Protein AF-A0A1F6SP04-F1 (afdb_monomer_lite)

pLDDT: mean 71.38, std 22.07, range [29.84, 93.44]

Secondary structure (DSSP, 8-state):
----------------------------------------S------HHHHHHHHHHHHHHHHHHHHS-GGGSS-HHHHHHHHHHHHHHHT-HHHHHHHHHTTSSTTHHHHHHHHHHHHHHHHHHHT-

Sequence (128 aa):
MVKKIIFSAAILVLGASGGYYAGSILNDSGASRCFTFDRAGEETGSTEKEKARLKLDLLKDYTNLVYLPAEKIGDANAYVGAMDQKVKAIANDKISEKYYATGTEEGREAKILDFFNFLIEEAKNDLK

Structure (mmCIF, N/CA/C/O backbone):
data_AF-A0A1F6SP04-F1
#
_entry.id   AF-A0A1F6SP04-F1
#
loop_
_atom_site.group_PDB
_atom_site.id
_atom_site.type_symbol
_atom_site.label_atom_id
_atom_site.label_alt_id
_atom_site.label_comp_id
_atom_site.label_asym_id
_atom_site.label_entity_id
_atom_site.label_seq_id
_atom_site.pdbx_PDB_ins_code
_atom_site.Cartn_x
_atom_site.Cartn_y
_atom_site.Cartn_z
_atom_site.occupancy
_atom_site.B_iso_or_equiv
_atom_site.auth_seq_id
_atom_site.auth_comp_id
_atom_site.auth_asym_id
_atom_site.auth_atom_id
_atom_site.pdbx_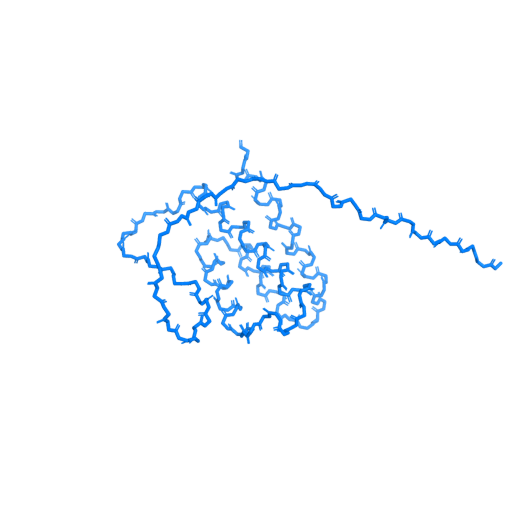PDB_model_num
ATOM 1 N N . MET A 1 1 ? 24.794 34.180 -7.820 1.00 36.91 1 MET A N 1
ATOM 2 C CA . MET A 1 1 ? 24.754 32.844 -8.458 1.00 36.91 1 MET A CA 1
ATOM 3 C C . MET A 1 1 ? 25.191 31.800 -7.433 1.00 36.91 1 MET A C 1
ATOM 5 O O . MET A 1 1 ? 25.934 32.138 -6.525 1.00 36.91 1 MET A O 1
ATOM 9 N N . VAL A 1 2 ? 24.597 30.614 -7.498 1.00 37.53 2 VAL A N 1
ATOM 10 C CA . VAL A 1 2 ? 24.088 29.807 -6.371 1.00 37.53 2 VAL A CA 1
ATOM 11 C C . VAL A 1 2 ? 25.158 29.111 -5.503 1.00 37.53 2 VAL A C 1
ATOM 13 O O . VAL A 1 2 ? 26.179 28.642 -5.998 1.00 37.53 2 VAL A O 1
ATOM 16 N N . LYS A 1 3 ? 24.883 29.058 -4.187 1.00 39.53 3 LYS A N 1
ATOM 17 C CA . LYS A 1 3 ? 25.661 28.427 -3.103 1.00 39.53 3 LYS A CA 1
ATOM 18 C C . LYS A 1 3 ? 25.888 26.927 -3.350 1.00 39.53 3 LYS A C 1
ATOM 20 O O . LYS A 1 3 ? 24.938 26.200 -3.618 1.00 39.53 3 LYS A O 1
ATOM 25 N N . LYS A 1 4 ? 27.125 26.453 -3.164 1.00 48.72 4 LYS A N 1
ATOM 26 C CA . LYS A 1 4 ? 27.457 25.021 -3.076 1.00 48.72 4 LYS A CA 1
ATOM 27 C C . LYS A 1 4 ? 27.179 24.538 -1.652 1.00 48.72 4 LYS A C 1
ATOM 29 O O . LYS A 1 4 ? 27.891 24.924 -0.731 1.00 48.72 4 LYS A O 1
ATOM 34 N N . ILE A 1 5 ? 26.146 23.720 -1.479 1.00 57.41 5 ILE A N 1
ATOM 35 C CA . ILE A 1 5 ? 25.886 22.971 -0.245 1.00 57.41 5 ILE A CA 1
ATOM 36 C C . ILE A 1 5 ? 26.138 21.507 -0.593 1.00 57.41 5 ILE A C 1
ATOM 38 O O . ILE A 1 5 ? 25.336 20.887 -1.283 1.00 57.41 5 ILE A O 1
ATOM 42 N N . ILE A 1 6 ? 27.290 20.983 -0.181 1.00 57.91 6 ILE A N 1
ATOM 43 C CA . ILE A 1 6 ? 27.595 19.555 -0.274 1.00 57.91 6 ILE A CA 1
ATOM 44 C C . ILE A 1 6 ? 27.221 18.959 1.083 1.00 57.91 6 ILE A C 1
ATOM 46 O O . ILE A 1 6 ? 27.783 19.340 2.108 1.00 57.91 6 ILE A O 1
ATOM 50 N N . PHE A 1 7 ? 26.208 18.095 1.075 1.00 50.66 7 PHE A N 1
ATOM 51 C CA . PHE A 1 7 ? 25.695 17.384 2.240 1.00 50.66 7 PHE A CA 1
ATOM 52 C C . PHE A 1 7 ? 26.714 16.345 2.722 1.00 50.66 7 PHE A C 1
ATOM 54 O O . PHE A 1 7 ? 27.053 15.409 2.001 1.00 50.66 7 PHE A O 1
ATOM 61 N N . SER A 1 8 ? 27.165 16.501 3.964 1.00 43.94 8 SER A N 1
ATOM 62 C CA . SER A 1 8 ? 27.892 15.479 4.712 1.00 43.94 8 SER A CA 1
ATOM 63 C C . SER A 1 8 ? 26.893 14.520 5.354 1.00 43.94 8 SER A C 1
ATOM 65 O O . SER A 1 8 ? 26.148 14.918 6.245 1.00 43.94 8 SER A O 1
ATOM 67 N N . ALA A 1 9 ? 26.903 13.252 4.953 1.00 48.41 9 ALA A N 1
ATOM 68 C CA . ALA A 1 9 ? 26.310 12.169 5.733 1.00 48.41 9 ALA A CA 1
ATOM 69 C C . ALA A 1 9 ? 27.261 10.970 5.680 1.00 48.41 9 ALA A C 1
ATOM 71 O O . ALA A 1 9 ? 27.128 10.065 4.859 1.00 48.41 9 ALA A O 1
ATOM 72 N N . ALA A 1 10 ? 28.287 11.030 6.530 1.00 45.41 10 ALA A N 1
ATOM 73 C CA . ALA A 1 10 ? 29.160 9.904 6.802 1.00 45.41 10 ALA A CA 1
ATOM 74 C C . ALA A 1 10 ? 28.375 8.855 7.600 1.00 45.41 10 ALA A C 1
ATOM 76 O O . ALA A 1 10 ? 27.753 9.144 8.621 1.00 45.41 10 ALA A O 1
ATOM 77 N N . ILE A 1 11 ? 28.400 7.647 7.061 1.00 53.44 11 ILE A N 1
ATOM 78 C CA . ILE A 1 11 ? 27.712 6.446 7.507 1.00 53.44 11 ILE A CA 1
ATOM 79 C C . ILE A 1 11 ? 28.227 6.049 8.897 1.00 53.44 11 ILE A C 1
ATOM 81 O O . ILE A 1 11 ? 29.403 5.725 9.054 1.00 53.44 11 ILE A O 1
ATOM 85 N N . LEU A 1 12 ? 27.336 6.010 9.890 1.00 42.50 12 LEU A N 1
ATOM 86 C CA . LEU A 1 12 ? 27.563 5.275 11.134 1.00 42.50 12 LEU A CA 1
ATOM 87 C C . LEU A 1 12 ? 27.050 3.844 10.948 1.00 42.50 12 LEU A C 1
ATOM 89 O O . LEU A 1 12 ? 25.883 3.536 11.172 1.00 42.50 12 LEU A O 1
ATOM 93 N N . VAL A 1 13 ? 27.957 2.975 10.500 1.00 54.50 13 VAL A N 1
ATOM 94 C CA . VAL A 1 13 ? 27.900 1.540 10.795 1.00 54.50 13 VAL A CA 1
ATOM 95 C C . VAL A 1 13 ? 28.308 1.378 12.256 1.00 54.50 13 VAL A C 1
ATOM 97 O O . VAL A 1 13 ? 29.327 1.947 12.633 1.00 54.50 13 VAL A O 1
ATOM 100 N N . LEU A 1 14 ? 27.512 0.632 13.031 1.00 43.34 14 LEU A N 1
ATOM 101 C CA . LEU A 1 14 ? 27.801 -0.143 14.259 1.00 43.34 14 LEU A CA 1
ATOM 102 C C . LEU A 1 14 ? 26.456 -0.262 15.020 1.00 43.34 14 LEU A C 1
ATOM 104 O O . LEU A 1 14 ? 25.810 0.743 15.272 1.00 43.34 14 LEU A O 1
ATOM 108 N N . GLY A 1 15 ? 25.933 -1.422 15.401 1.00 37.56 15 GLY A N 1
ATOM 109 C CA . GLY A 1 15 ? 26.525 -2.743 15.447 1.00 37.56 15 GLY A CA 1
ATOM 110 C C . GLY A 1 15 ? 25.479 -3.837 15.680 1.00 37.56 15 GLY A C 1
ATOM 111 O O . GLY A 1 15 ? 24.297 -3.592 15.914 1.00 37.56 15 GLY A O 1
ATOM 112 N N . ALA A 1 16 ? 25.976 -5.060 15.546 1.00 54.38 16 ALA A N 1
ATOM 113 C CA . ALA A 1 16 ? 25.290 -6.331 15.666 1.00 54.38 16 ALA A CA 1
ATOM 114 C C . ALA A 1 16 ? 24.750 -6.615 17.077 1.00 54.38 16 ALA A C 1
ATOM 116 O O . ALA A 1 16 ? 25.379 -6.250 18.066 1.00 54.38 16 ALA A O 1
ATOM 117 N N . SER A 1 17 ? 23.659 -7.383 17.170 1.00 45.84 17 SER A N 1
ATOM 118 C CA . SER A 1 17 ? 23.613 -8.647 17.933 1.00 45.84 17 SER A CA 1
ATOM 119 C C . SER A 1 17 ? 22.197 -9.235 17.993 1.00 45.84 17 SER A C 1
ATOM 121 O O . SER A 1 17 ? 21.217 -8.515 18.149 1.00 45.84 17 SER A O 1
ATOM 123 N N . GLY A 1 18 ? 22.118 -10.568 17.923 1.00 40.69 18 GLY A N 1
ATOM 124 C CA . GLY A 1 18 ? 21.009 -11.343 18.484 1.00 40.69 18 GLY A CA 1
ATOM 125 C C . GLY A 1 18 ? 20.250 -12.215 17.489 1.00 40.69 18 GLY A C 1
ATOM 126 O O . GLY A 1 18 ? 19.284 -11.767 16.884 1.00 40.69 18 GLY A O 1
ATOM 127 N N . GLY A 1 19 ? 20.638 -13.489 17.381 1.00 37.50 19 GLY A N 1
ATOM 128 C CA . GLY A 1 19 ? 19.797 -14.498 16.734 1.00 37.50 19 GLY A CA 1
ATOM 129 C C . GLY A 1 19 ? 20.528 -15.762 16.304 1.00 37.50 19 GLY A C 1
ATOM 130 O O . GLY A 1 19 ? 20.661 -16.021 15.116 1.00 37.50 19 GLY A O 1
ATOM 131 N N . TYR A 1 20 ? 21.007 -16.539 17.274 1.00 45.38 20 TYR A N 1
ATOM 132 C CA . TYR A 1 20 ? 21.395 -17.939 17.095 1.00 45.38 20 TYR A CA 1
ATOM 133 C C . TYR A 1 20 ? 20.240 -18.743 16.473 1.00 45.38 20 TYR A C 1
ATOM 135 O O . TYR A 1 20 ? 19.159 -18.766 17.052 1.00 45.38 20 TYR A O 1
ATOM 143 N N . TYR A 1 21 ? 20.489 -19.469 15.381 1.00 50.38 21 TYR A N 1
ATOM 144 C CA . TYR A 1 21 ? 19.844 -20.760 15.123 1.00 50.38 21 TYR A CA 1
ATOM 145 C C . TYR A 1 21 ? 20.797 -21.651 14.321 1.00 50.38 21 TYR A C 1
ATOM 147 O O . TYR A 1 21 ? 21.066 -21.423 13.143 1.00 50.38 21 TYR A O 1
ATOM 155 N N . ALA A 1 22 ? 21.336 -22.658 15.004 1.00 44.19 22 ALA A N 1
ATOM 156 C CA . ALA A 1 22 ? 21.908 -23.843 14.389 1.00 44.19 22 ALA A CA 1
ATOM 157 C C . ALA A 1 22 ? 20.767 -24.838 14.137 1.00 44.19 22 ALA A C 1
ATOM 159 O O . ALA A 1 22 ? 19.929 -25.033 15.016 1.00 44.19 22 ALA A O 1
ATOM 160 N N . GLY A 1 23 ? 20.734 -25.470 12.962 1.00 34.34 23 GLY A N 1
ATOM 161 C CA . GLY A 1 23 ? 19.728 -26.494 12.675 1.00 34.34 23 GLY A CA 1
ATOM 162 C C . GLY A 1 23 ? 19.703 -27.005 11.238 1.00 34.34 23 GLY A C 1
ATOM 163 O O . GLY A 1 23 ? 18.726 -26.791 10.538 1.00 34.34 23 GLY A O 1
ATOM 164 N N . SER A 1 24 ? 20.770 -27.710 10.854 1.00 37.44 24 SER A N 1
ATOM 165 C CA . SER A 1 24 ? 20.878 -28.706 9.769 1.00 37.44 24 SER A CA 1
ATOM 166 C C . SER A 1 24 ? 20.660 -28.309 8.299 1.00 37.44 24 SER A C 1
ATOM 168 O O . SER A 1 24 ? 19.596 -27.915 7.841 1.00 37.44 24 SER A O 1
ATOM 170 N N . ILE A 1 25 ? 21.739 -28.573 7.566 1.00 46.47 25 ILE A N 1
ATOM 171 C CA . ILE A 1 25 ? 21.937 -28.618 6.122 1.00 46.47 25 ILE A CA 1
ATOM 172 C C . ILE A 1 25 ? 20.974 -29.610 5.456 1.00 46.47 25 ILE A C 1
ATOM 174 O O . ILE A 1 25 ? 21.019 -30.798 5.763 1.00 46.47 25 ILE A O 1
ATOM 178 N N . LEU A 1 26 ? 20.233 -29.135 4.454 1.00 41.78 26 LEU A N 1
ATOM 179 C CA . LEU A 1 26 ? 19.979 -29.875 3.219 1.00 41.78 26 LEU A CA 1
ATOM 180 C C . LEU A 1 26 ? 20.190 -28.904 2.050 1.00 41.78 26 LEU A C 1
ATOM 182 O O . LEU A 1 26 ? 19.442 -27.946 1.869 1.00 41.78 26 LEU A O 1
ATOM 186 N N . ASN A 1 27 ? 21.266 -29.140 1.299 1.00 43.94 27 ASN A N 1
ATOM 187 C CA . ASN A 1 27 ? 21.423 -28.642 -0.061 1.00 43.94 27 ASN A CA 1
ATOM 188 C C . ASN A 1 27 ? 20.290 -29.227 -0.912 1.00 43.94 27 ASN A C 1
ATOM 190 O O . ASN A 1 27 ? 20.231 -30.445 -1.040 1.00 43.94 27 ASN A O 1
ATOM 194 N N . ASP A 1 28 ? 19.478 -28.386 -1.547 1.00 36.38 28 ASP A N 1
ATOM 195 C CA . ASP A 1 28 ? 19.352 -28.463 -3.001 1.00 36.38 28 ASP A CA 1
ATOM 196 C C . ASP A 1 28 ? 18.885 -27.127 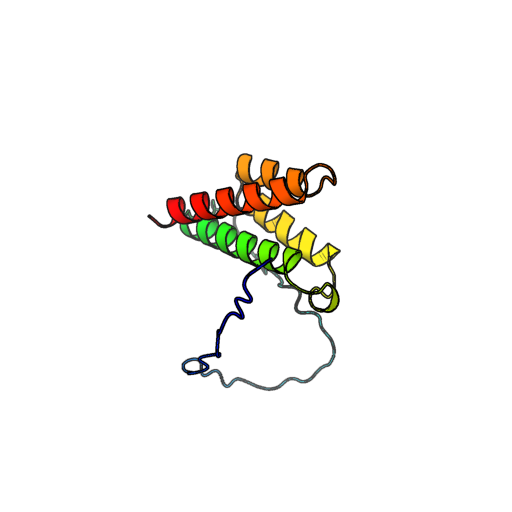-3.596 1.00 36.38 28 ASP A C 1
ATOM 198 O O . ASP A 1 28 ? 18.385 -26.229 -2.919 1.00 36.38 28 ASP A O 1
ATOM 202 N N . SER A 1 29 ? 19.179 -26.989 -4.873 1.00 44.06 29 SER A N 1
ATOM 203 C CA . SER A 1 29 ? 19.333 -25.768 -5.641 1.00 44.06 29 SER A CA 1
ATOM 204 C C . SER A 1 29 ? 18.004 -25.085 -5.980 1.00 44.06 29 SER A C 1
ATOM 206 O O . SER A 1 29 ? 17.033 -25.739 -6.333 1.00 44.06 29 SER A O 1
ATOM 208 N N . GLY A 1 30 ? 18.003 -23.747 -5.982 1.00 42.22 30 GLY A N 1
ATOM 209 C CA . GLY A 1 30 ? 17.063 -22.948 -6.775 1.00 42.22 30 GLY A CA 1
ATOM 210 C C . GLY A 1 30 ? 15.594 -23.012 -6.350 1.00 42.22 30 GLY A C 1
ATOM 211 O O . GLY A 1 30 ? 14.777 -23.624 -7.024 1.00 42.22 30 GLY A O 1
ATOM 212 N N . ALA A 1 31 ? 15.221 -22.271 -5.309 1.00 37.00 31 ALA A N 1
ATOM 213 C CA . ALA A 1 31 ? 13.825 -21.909 -5.101 1.00 37.00 31 ALA A CA 1
ATOM 214 C C . ALA A 1 31 ? 13.742 -20.467 -4.609 1.00 37.00 31 ALA A C 1
ATOM 216 O O . ALA A 1 31 ? 14.192 -20.126 -3.512 1.00 37.00 31 ALA A O 1
ATOM 217 N N . SER A 1 32 ? 13.175 -19.612 -5.458 1.00 38.44 32 SER A N 1
ATOM 218 C CA . SER A 1 32 ? 12.600 -18.333 -5.069 1.00 38.44 32 SER A CA 1
AT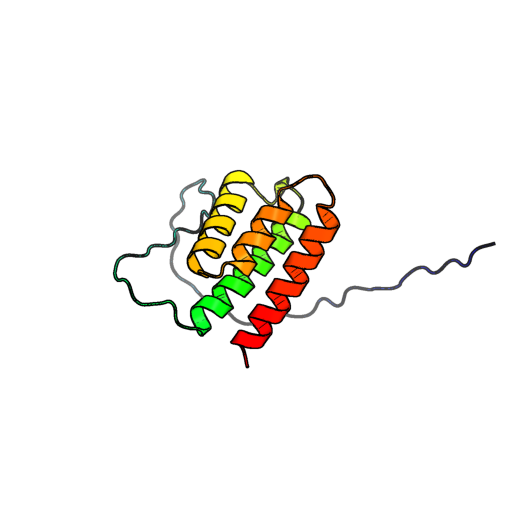OM 219 C C . SER A 1 32 ? 11.847 -18.519 -3.756 1.00 38.44 32 SER A C 1
ATOM 221 O O . SER A 1 32 ? 10.956 -19.363 -3.670 1.00 38.44 32 SER A O 1
ATOM 223 N N . ARG A 1 33 ? 12.206 -17.749 -2.724 1.00 34.47 33 ARG A N 1
ATOM 224 C CA . ARG A 1 33 ? 11.434 -17.678 -1.479 1.00 34.47 33 ARG A CA 1
ATOM 225 C C . ARG A 1 33 ? 10.116 -16.961 -1.771 1.00 34.47 33 ARG A C 1
ATOM 227 O O . ARG A 1 33 ? 9.944 -15.792 -1.444 1.00 34.47 33 ARG A O 1
ATOM 234 N N . CYS A 1 34 ? 9.209 -17.664 -2.438 1.00 35.03 34 CYS A N 1
ATOM 235 C CA . CYS A 1 34 ? 7.789 -17.407 -2.352 1.00 35.03 34 CYS A CA 1
ATOM 236 C C . CYS A 1 34 ? 7.416 -17.690 -0.898 1.00 35.03 34 CYS A C 1
ATOM 238 O O . CYS A 1 34 ? 7.603 -18.806 -0.417 1.00 35.03 34 CYS A O 1
ATOM 240 N N . PHE A 1 35 ? 6.972 -16.666 -0.175 1.00 36.47 35 PHE A N 1
ATOM 241 C CA . PHE A 1 35 ? 6.381 -16.850 1.142 1.00 36.47 35 PHE A CA 1
ATOM 242 C C . PHE A 1 35 ? 5.121 -17.705 0.967 1.00 36.47 35 PHE A C 1
ATOM 244 O O . PHE A 1 35 ? 4.087 -17.208 0.527 1.00 36.47 35 PHE A O 1
ATOM 251 N N . THR A 1 36 ? 5.208 -19.001 1.258 1.00 29.84 36 THR A N 1
ATOM 252 C CA . THR A 1 36 ? 4.035 -19.858 1.410 1.00 29.84 36 THR A CA 1
ATOM 253 C C . THR A 1 36 ? 3.399 -19.545 2.758 1.00 29.84 36 THR A C 1
ATOM 255 O O . THR A 1 36 ? 3.953 -19.837 3.816 1.00 29.84 36 THR A O 1
ATOM 258 N N . PHE A 1 37 ? 2.231 -18.904 2.720 1.00 38.50 37 PHE A N 1
ATOM 259 C CA . PHE A 1 37 ? 1.301 -18.920 3.842 1.00 38.50 37 PHE A CA 1
ATOM 260 C C . PHE A 1 37 ? 0.679 -20.319 3.901 1.00 38.50 37 PHE A C 1
ATOM 262 O O . PHE A 1 37 ? -0.332 -20.579 3.252 1.00 38.50 37 PHE A O 1
ATOM 269 N N . ASP A 1 38 ? 1.282 -21.231 4.663 1.00 38.47 38 ASP A N 1
ATOM 270 C CA . ASP A 1 38 ? 0.595 -22.453 5.078 1.00 38.47 38 ASP A CA 1
ATOM 271 C C . ASP A 1 38 ? -0.486 -22.071 6.095 1.00 38.47 38 ASP A C 1
ATOM 273 O O . ASP A 1 38 ? -0.233 -21.915 7.289 1.00 38.47 38 ASP A O 1
ATOM 277 N N . ARG A 1 39 ? -1.711 -21.865 5.603 1.00 39.03 39 ARG A N 1
ATOM 278 C CA . ARG A 1 39 ? -2.910 -21.691 6.427 1.00 39.03 39 ARG A CA 1
ATOM 279 C C . ARG A 1 39 ? -3.779 -22.935 6.279 1.00 39.03 39 ARG A C 1
ATOM 281 O O . ARG A 1 39 ? -4.721 -22.967 5.492 1.00 39.03 39 ARG A O 1
ATOM 288 N N . ALA A 1 40 ? -3.441 -23.969 7.044 1.00 36.59 40 ALA A N 1
ATOM 289 C CA . ALA A 1 40 ? -4.382 -25.029 7.364 1.00 36.59 40 ALA A CA 1
ATOM 290 C C . ALA A 1 40 ? -5.288 -24.538 8.502 1.00 36.59 40 ALA A C 1
ATOM 292 O O . ALA A 1 40 ? -4.834 -24.383 9.631 1.00 36.59 40 ALA A O 1
ATOM 293 N N . GLY A 1 41 ? -6.565 -24.325 8.185 1.00 36.56 41 GLY A N 1
ATOM 294 C CA . GLY A 1 41 ? -7.646 -24.376 9.167 1.00 36.56 41 GLY A CA 1
ATOM 295 C C . GLY A 1 41 ? -8.128 -23.044 9.743 1.00 36.56 41 GLY A C 1
ATOM 296 O O . GLY A 1 41 ? -7.372 -22.271 10.316 1.00 36.56 41 GLY A O 1
ATOM 297 N N . GLU A 1 42 ? -9.444 -22.878 9.626 1.00 34.00 42 GLU A N 1
ATOM 298 C CA . GLU A 1 42 ? -10.354 -22.103 10.476 1.00 34.00 42 GLU A CA 1
ATOM 299 C C . GLU A 1 42 ? -10.479 -20.582 10.280 1.00 34.00 42 GLU A C 1
ATOM 301 O O . GLU A 1 42 ? -9.598 -19.754 10.526 1.00 34.00 42 GLU A O 1
ATOM 306 N N . GLU A 1 43 ? -11.682 -20.237 9.818 1.00 57.41 43 GLU A N 1
ATOM 307 C CA . GLU A 1 43 ? -12.336 -18.943 9.920 1.00 57.41 43 GLU A CA 1
ATOM 308 C C . GLU A 1 43 ? -12.363 -18.462 11.373 1.00 57.41 43 GLU A C 1
ATOM 310 O O . GLU A 1 43 ? -13.153 -18.932 12.184 1.00 57.41 43 GLU A O 1
ATOM 315 N N . THR A 1 44 ? -11.561 -17.457 11.694 1.00 39.00 44 THR A N 1
ATOM 316 C CA . THR A 1 44 ? -11.798 -16.593 12.852 1.00 39.00 44 THR A CA 1
ATOM 317 C C . THR A 1 44 ? -11.254 -15.226 12.488 1.00 39.00 44 THR A C 1
ATOM 319 O O . THR A 1 44 ? -10.102 -15.131 12.061 1.00 39.00 44 THR A O 1
ATOM 322 N N . GLY A 1 45 ? -12.093 -14.191 12.583 1.00 49.41 45 GLY A N 1
ATOM 323 C CA . GLY A 1 45 ? -11.748 -12.820 12.209 1.00 49.41 45 GLY A CA 1
ATOM 324 C C . GLY A 1 45 ? -10.362 -12.434 12.714 1.00 49.41 45 GLY A C 1
ATOM 325 O O . GLY A 1 45 ? -10.063 -12.606 13.896 1.00 49.41 45 GLY A O 1
ATOM 326 N N . SER A 1 46 ? -9.511 -11.958 11.800 1.00 56.66 46 SER A N 1
ATOM 327 C CA . SER A 1 46 ? -8.139 -11.588 12.133 1.00 56.66 46 SER A CA 1
ATOM 328 C C . SER A 1 46 ? -8.166 -10.611 13.303 1.00 56.66 46 SER A C 1
ATOM 330 O O . SER A 1 46 ? -8.845 -9.578 13.236 1.00 56.66 46 SER A O 1
ATOM 332 N N . THR A 1 47 ? -7.439 -10.933 14.365 1.00 75.62 47 THR A N 1
ATOM 333 C CA . THR A 1 47 ? -7.335 -10.049 15.530 1.00 75.62 47 THR A CA 1
ATOM 334 C C . THR A 1 47 ? -6.820 -8.670 15.097 1.00 75.62 47 THR A C 1
ATOM 336 O O . THR A 1 47 ? -6.087 -8.564 14.113 1.00 75.62 47 THR A O 1
ATOM 339 N N . GLU A 1 48 ? -7.159 -7.594 15.811 1.00 78.25 48 GLU A N 1
ATOM 340 C CA . GLU A 1 48 ? -6.688 -6.238 15.458 1.00 78.25 48 GLU A CA 1
ATOM 341 C C . GLU A 1 48 ? -5.156 -6.170 15.326 1.00 78.25 48 GLU A C 1
ATOM 343 O O . GLU A 1 48 ? -4.628 -5.553 14.404 1.00 78.25 48 GLU A O 1
ATOM 348 N N . LYS A 1 49 ? -4.428 -6.928 16.157 1.00 81.12 49 LYS A N 1
ATOM 349 C CA . LYS A 1 49 ? -2.968 -7.085 16.053 1.00 81.12 49 LYS A CA 1
ATOM 350 C C . LYS A 1 49 ? -2.509 -7.748 14.756 1.00 81.12 49 LYS A C 1
ATOM 352 O O . LYS A 1 49 ? -1.446 -7.408 14.241 1.00 81.12 49 LYS A O 1
ATOM 357 N N . GLU A 1 50 ? -3.259 -8.717 14.246 1.00 86.44 50 GLU A N 1
ATOM 358 C CA . GLU A 1 50 ? -2.964 -9.369 12.970 1.00 86.44 50 GLU A CA 1
ATOM 359 C C . GLU A 1 50 ? -3.203 -8.406 11.802 1.00 86.44 50 GLU A C 1
ATOM 361 O O . GLU A 1 50 ? -2.346 -8.296 10.927 1.00 86.44 50 GLU A O 1
ATOM 366 N N . LYS A 1 51 ? -4.282 -7.611 11.844 1.00 85.69 51 LYS A N 1
ATOM 367 C CA . LYS A 1 51 ? -4.521 -6.544 10.856 1.00 85.69 51 LYS A CA 1
ATOM 368 C C . LYS A 1 51 ? -3.420 -5.488 10.873 1.00 85.69 51 LYS A C 1
ATOM 370 O O . LYS A 1 51 ? -2.916 -5.136 9.810 1.00 85.69 51 LYS A O 1
ATOM 375 N N . ALA A 1 52 ? -2.994 -5.042 12.054 1.00 86.31 52 ALA A N 1
ATOM 376 C CA . ALA A 1 52 ? -1.896 -4.088 12.199 1.00 86.31 52 ALA A CA 1
ATOM 377 C C . ALA A 1 52 ? -0.595 -4.616 11.570 1.00 86.31 52 ALA A C 1
ATOM 379 O O . ALA A 1 52 ? 0.094 -3.896 10.847 1.00 86.31 52 ALA A O 1
ATOM 380 N N . ARG A 1 53 ? -0.276 -5.900 11.792 1.00 89.06 53 ARG A N 1
ATOM 381 C CA . ARG A 1 53 ? 0.880 -6.562 11.167 1.00 89.06 53 ARG A CA 1
ATOM 382 C C . ARG A 1 53 ? 0.754 -6.611 9.649 1.00 89.06 53 ARG A C 1
ATOM 384 O O . ARG A 1 53 ? 1.691 -6.214 8.968 1.00 89.06 53 ARG A O 1
ATOM 391 N N . LEU A 1 54 ? -0.405 -7.010 9.124 1.00 91.31 54 LEU A N 1
ATOM 392 C CA . LEU A 1 54 ? -0.649 -7.038 7.679 1.00 91.31 54 LEU A CA 1
ATOM 393 C C . LEU A 1 54 ? -0.517 -5.648 7.044 1.00 91.31 54 LEU A C 1
ATOM 395 O O . LEU A 1 54 ? 0.051 -5.531 5.960 1.00 91.31 54 LEU A O 1
ATOM 399 N N . LYS A 1 55 ? -0.987 -4.589 7.718 1.00 90.12 55 LYS A N 1
ATOM 400 C CA . LYS A 1 55 ? -0.801 -3.197 7.279 1.00 90.12 55 LYS A CA 1
ATOM 401 C C . LYS A 1 55 ? 0.688 -2.820 7.238 1.00 90.12 55 LYS A C 1
ATOM 403 O O . LYS A 1 55 ? 1.153 -2.276 6.241 1.00 90.12 55 LYS A O 1
ATOM 408 N N . LEU A 1 56 ? 1.465 -3.147 8.272 1.00 89.94 56 LEU A N 1
ATOM 409 C CA . LEU A 1 56 ? 2.913 -2.885 8.290 1.00 89.94 56 LEU A CA 1
ATOM 410 C C . LEU A 1 56 ? 3.671 -3.670 7.208 1.00 89.94 56 LEU A C 1
ATOM 412 O O . LEU A 1 56 ? 4.547 -3.111 6.546 1.00 89.94 56 LEU A O 1
ATOM 416 N N . ASP A 1 57 ? 3.317 -4.937 6.996 1.00 92.31 57 ASP A N 1
ATOM 417 C CA . ASP A 1 57 ? 3.904 -5.763 5.940 1.00 92.31 57 ASP A CA 1
ATOM 418 C C . ASP A 1 57 ? 3.569 -5.207 4.553 1.00 92.31 57 ASP A C 1
ATOM 420 O O . ASP A 1 57 ? 4.450 -5.095 3.703 1.00 92.31 57 ASP A O 1
ATOM 424 N N . LEU A 1 58 ? 2.322 -4.774 4.341 1.00 92.50 58 LEU A N 1
ATOM 425 C CA . LEU A 1 58 ? 1.901 -4.120 3.105 1.00 92.50 58 LEU A CA 1
ATOM 426 C C . LEU A 1 58 ? 2.679 -2.820 2.862 1.00 92.50 58 LEU A C 1
ATOM 428 O O . LEU A 1 58 ? 3.130 -2.589 1.744 1.00 92.50 58 LEU A O 1
ATOM 432 N N . LEU A 1 59 ? 2.900 -1.999 3.895 1.00 90.69 59 LEU A N 1
ATOM 433 C CA . LEU A 1 59 ? 3.719 -0.787 3.795 1.00 90.69 59 LEU A CA 1
ATOM 434 C C . LEU A 1 59 ? 5.162 -1.110 3.381 1.00 90.69 59 LEU A C 1
ATOM 436 O O . LEU A 1 59 ? 5.721 -0.448 2.503 1.00 90.69 59 LEU A O 1
ATOM 440 N N . LYS A 1 60 ? 5.764 -2.136 3.991 1.00 90.00 60 LYS A N 1
ATOM 441 C CA . LYS A 1 60 ? 7.121 -2.590 3.667 1.00 90.00 60 LYS A CA 1
ATOM 442 C C . LYS A 1 60 ? 7.214 -3.092 2.229 1.00 90.00 60 LYS A C 1
ATOM 444 O O . LYS A 1 60 ? 8.122 -2.689 1.508 1.00 90.00 60 LYS A O 1
ATOM 449 N N . ASP A 1 61 ? 6.275 -3.931 1.807 1.00 90.25 61 ASP A N 1
ATOM 450 C CA . ASP A 1 61 ? 6.247 -4.460 0.445 1.00 90.25 61 ASP A CA 1
ATOM 451 C C . ASP A 1 61 ? 6.061 -3.354 -0.583 1.00 90.25 61 ASP A C 1
ATOM 453 O O . ASP A 1 61 ? 6.767 -3.298 -1.585 1.00 90.25 61 ASP A O 1
ATOM 457 N N . TYR A 1 62 ? 5.164 -2.418 -0.304 1.00 87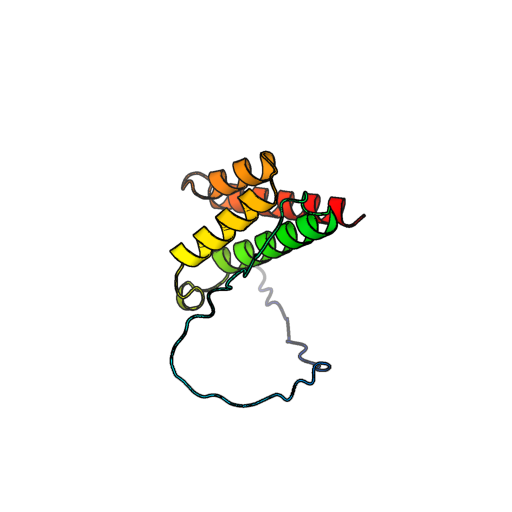.19 62 TYR A N 1
ATOM 458 C CA . TYR A 1 62 ? 4.905 -1.312 -1.207 1.00 87.19 62 TYR A CA 1
ATOM 459 C C . TYR A 1 62 ? 6.106 -0.349 -1.277 1.00 87.19 62 TYR A C 1
ATOM 461 O O . TYR A 1 62 ? 6.457 0.135 -2.351 1.00 87.19 62 TYR A O 1
ATOM 469 N N . THR A 1 63 ? 6.819 -0.144 -0.165 1.00 86.81 63 THR A N 1
ATOM 470 C CA . THR A 1 63 ? 8.100 0.587 -0.147 1.00 86.81 63 THR A CA 1
ATOM 471 C C . THR A 1 63 ? 9.147 -0.129 -0.997 1.00 86.81 63 THR A C 1
ATOM 473 O O . THR A 1 63 ? 9.807 0.494 -1.824 1.00 86.81 63 THR A O 1
ATOM 476 N N . ASN A 1 64 ? 9.270 -1.447 -0.850 1.00 87.50 64 ASN A N 1
ATOM 477 C CA . ASN A 1 64 ? 10.194 -2.238 -1.652 1.00 87.50 64 ASN A CA 1
ATOM 478 C C . ASN A 1 64 ? 9.874 -2.138 -3.146 1.00 87.50 64 ASN A C 1
ATOM 480 O O . ASN A 1 64 ? 10.785 -1.936 -3.940 1.00 87.50 64 ASN A O 1
ATOM 484 N N . LEU A 1 65 ? 8.594 -2.216 -3.518 1.00 85.06 65 LEU A N 1
ATOM 485 C CA . LEU A 1 65 ? 8.145 -2.105 -4.904 1.00 85.06 65 LEU A CA 1
ATOM 486 C C . LEU A 1 65 ? 8.538 -0.770 -5.550 1.00 85.06 65 LEU A C 1
ATOM 488 O O . LEU A 1 65 ? 8.886 -0.733 -6.727 1.00 85.06 65 LEU A O 1
ATOM 492 N N . VAL A 1 66 ? 8.466 0.320 -4.786 1.00 83.81 66 VAL A N 1
ATOM 493 C CA . VAL A 1 66 ? 8.735 1.677 -5.281 1.00 83.81 66 VAL A CA 1
ATOM 494 C C . VAL A 1 66 ? 10.230 2.001 -5.293 1.00 83.81 66 VAL A C 1
ATOM 496 O O . VAL A 1 66 ? 10.699 2.668 -6.212 1.00 83.81 66 VAL A O 1
ATOM 499 N N . TYR A 1 67 ? 10.978 1.562 -4.277 1.00 83.38 67 TYR A N 1
ATOM 500 C CA . TYR A 1 67 ? 12.353 2.018 -4.049 1.00 83.38 67 TYR A CA 1
ATOM 501 C C . TYR A 1 67 ? 13.435 1.001 -4.411 1.00 83.38 67 TYR A C 1
ATOM 503 O O . TYR A 1 67 ? 14.591 1.397 -4.580 1.00 83.38 67 TYR A O 1
ATOM 511 N N . LEU A 1 68 ? 13.119 -0.293 -4.506 1.00 81.44 68 LEU A N 1
ATOM 512 C CA . LEU A 1 68 ? 14.120 -1.277 -4.906 1.00 81.44 68 LEU A CA 1
ATOM 513 C C . LEU A 1 68 ? 14.277 -1.312 -6.431 1.00 81.44 68 LEU A C 1
ATOM 515 O O . LEU A 1 68 ? 13.293 -1.201 -7.161 1.00 81.44 68 LEU A O 1
ATOM 519 N N . PRO A 1 69 ? 15.506 -1.537 -6.933 1.00 77.75 69 PRO A N 1
ATOM 520 C CA . PRO A 1 69 ? 15.710 -1.864 -8.337 1.00 77.75 69 PRO A CA 1
ATOM 521 C C . PRO A 1 69 ? 14.884 -3.097 -8.710 1.00 77.75 69 PRO A C 1
ATOM 523 O O . PRO A 1 69 ? 14.842 -4.058 -7.939 1.00 77.75 69 PRO A O 1
ATOM 526 N N . ALA A 1 70 ? 14.295 -3.110 -9.909 1.00 74.31 70 ALA A N 1
ATOM 527 C CA . ALA A 1 70 ? 13.474 -4.227 -10.387 1.00 74.31 70 ALA A CA 1
ATOM 528 C C . ALA A 1 70 ? 14.206 -5.582 -10.313 1.00 74.31 70 ALA A C 1
ATOM 530 O O . ALA A 1 70 ? 13.604 -6.598 -9.999 1.00 74.31 70 ALA A O 1
ATOM 531 N N . GLU A 1 71 ? 15.530 -5.587 -10.481 1.00 77.38 71 GLU A N 1
ATOM 532 C CA . GLU A 1 71 ? 16.412 -6.758 -10.342 1.00 77.38 71 GLU A CA 1
ATOM 533 C C . GLU A 1 71 ? 16.357 -7.424 -8.952 1.00 77.38 71 GLU A C 1
ATOM 535 O O . GLU A 1 71 ? 16.704 -8.595 -8.803 1.00 77.38 71 GLU A O 1
ATOM 540 N N . LYS A 1 72 ? 15.955 -6.683 -7.910 1.00 79.00 72 LYS A N 1
ATOM 541 C CA . LYS A 1 72 ? 15.758 -7.200 -6.546 1.00 79.00 72 LYS A CA 1
ATOM 542 C C . LYS A 1 72 ? 14.359 -7.775 -6.335 1.00 79.00 72 LYS A C 1
ATOM 544 O O . LYS A 1 72 ? 14.162 -8.550 -5.401 1.00 79.00 72 LYS A O 1
ATOM 549 N N . ILE A 1 73 ? 13.412 -7.417 -7.196 1.00 77.38 73 ILE A N 1
ATOM 550 C CA . ILE A 1 73 ? 12.034 -7.898 -7.198 1.00 77.38 73 ILE A CA 1
ATOM 551 C C . ILE A 1 73 ? 11.963 -8.983 -8.273 1.00 77.38 73 ILE A C 1
ATOM 553 O O . ILE A 1 73 ? 11.534 -8.734 -9.392 1.00 77.38 73 ILE A O 1
ATOM 557 N N . GLY A 1 74 ? 12.471 -10.178 -7.947 1.00 80.31 74 GLY A N 1
ATOM 558 C CA . GLY A 1 74 ? 12.703 -11.245 -8.932 1.00 80.31 74 GLY A CA 1
ATOM 559 C C . GLY A 1 74 ? 11.511 -11.523 -9.859 1.00 80.31 74 GLY A C 1
ATOM 560 O O . GLY A 1 74 ? 11.705 -11.660 -11.062 1.00 80.31 74 GLY A O 1
ATOM 561 N N . ASP A 1 75 ? 10.291 -11.537 -9.313 1.00 85.44 75 ASP A N 1
ATOM 562 C CA . ASP A 1 75 ? 9.040 -11.573 -10.079 1.00 85.44 75 ASP A CA 1
ATOM 563 C C . ASP A 1 75 ? 8.075 -10.501 -9.554 1.00 85.44 75 ASP A C 1
ATOM 565 O O . ASP A 1 75 ? 7.471 -10.646 -8.487 1.00 85.44 75 ASP A O 1
ATOM 569 N N . ALA A 1 76 ? 7.930 -9.413 -10.312 1.00 81.88 76 ALA A N 1
ATOM 570 C CA . ALA A 1 76 ? 7.061 -8.295 -9.958 1.00 81.88 76 ALA A CA 1
ATOM 571 C C . ALA A 1 76 ? 5.572 -8.676 -9.914 1.00 81.88 76 ALA A C 1
ATOM 573 O O . ALA A 1 76 ? 4.839 -8.146 -9.080 1.00 81.88 76 ALA A O 1
ATOM 574 N N . ASN A 1 77 ? 5.116 -9.611 -10.754 1.00 86.19 77 ASN A N 1
ATOM 575 C CA . ASN A 1 77 ? 3.710 -10.018 -10.785 1.00 86.19 77 ASN A CA 1
ATOM 576 C C . ASN A 1 77 ? 3.361 -10.851 -9.554 1.00 86.19 77 ASN A C 1
ATOM 578 O O . ASN A 1 77 ? 2.345 -10.600 -8.905 1.00 86.19 77 ASN A O 1
ATOM 582 N N . ALA A 1 78 ? 4.229 -11.797 -9.190 1.00 86.06 78 ALA A N 1
ATOM 583 C CA . ALA A 1 78 ? 4.085 -12.545 -7.944 1.00 86.06 78 ALA A CA 1
ATOM 584 C C . ALA A 1 78 ? 4.136 -11.611 -6.723 1.00 86.06 78 ALA A C 1
ATOM 586 O O . ALA A 1 78 ? 3.362 -11.778 -5.780 1.00 86.06 78 ALA A O 1
ATOM 587 N N . TYR A 1 79 ? 5.001 -10.591 -6.762 1.00 85.19 79 TYR A N 1
ATOM 588 C CA . TYR A 1 79 ? 5.127 -9.606 -5.689 1.00 85.19 79 TYR A CA 1
ATOM 589 C C . TYR A 1 79 ? 3.845 -8.781 -5.508 1.00 85.19 79 TYR A C 1
ATOM 591 O O . TYR A 1 79 ? 3.319 -8.682 -4.400 1.00 85.19 79 TYR A O 1
ATOM 599 N N . VAL A 1 80 ? 3.288 -8.255 -6.603 1.00 87.69 80 VAL A N 1
ATOM 600 C CA . VAL A 1 80 ? 2.009 -7.529 -6.594 1.00 87.69 80 VAL A CA 1
ATOM 601 C C . VAL A 1 80 ? 0.861 -8.443 -6.159 1.00 87.69 80 VAL A C 1
ATOM 603 O O . VAL A 1 80 ? 0.040 -8.036 -5.341 1.00 87.69 80 VAL A O 1
ATOM 606 N N . GLY A 1 81 ? 0.832 -9.699 -6.614 1.00 90.12 81 GLY A N 1
ATOM 607 C CA . GLY A 1 81 ? -0.163 -10.683 -6.179 1.00 90.12 81 GLY A CA 1
ATOM 608 C C . GLY A 1 81 ? -0.126 -10.943 -4.668 1.00 90.12 81 GLY A C 1
ATOM 609 O O . GLY A 1 81 ? -1.170 -10.993 -4.018 1.00 90.12 81 GLY A O 1
ATOM 610 N N . ALA A 1 82 ? 1.068 -11.028 -4.077 1.00 90.88 82 ALA A N 1
ATOM 611 C CA . ALA A 1 82 ? 1.233 -11.163 -2.629 1.00 90.88 82 ALA A CA 1
ATOM 612 C C . ALA A 1 82 ? 0.789 -9.909 -1.853 1.00 90.88 82 ALA A C 1
ATOM 614 O O . ALA A 1 82 ? 0.409 -10.010 -0.685 1.00 90.88 82 ALA A O 1
ATOM 615 N N . MET A 1 83 ? 0.841 -8.725 -2.467 1.00 92.12 83 MET A N 1
ATOM 616 C CA . MET A 1 83 ? 0.317 -7.488 -1.879 1.00 92.12 83 MET A CA 1
ATOM 617 C C . MET A 1 83 ? -1.214 -7.446 -1.949 1.00 92.12 83 MET A C 1
ATOM 619 O O . MET A 1 83 ? -1.854 -7.133 -0.948 1.00 92.12 83 MET A O 1
ATOM 623 N N . ASP A 1 84 ? -1.805 -7.846 -3.077 1.00 92.56 84 ASP A N 1
ATOM 624 C CA . ASP A 1 84 ? -3.261 -7.946 -3.261 1.00 92.56 84 ASP A CA 1
ATOM 625 C C . ASP A 1 84 ? -3.904 -8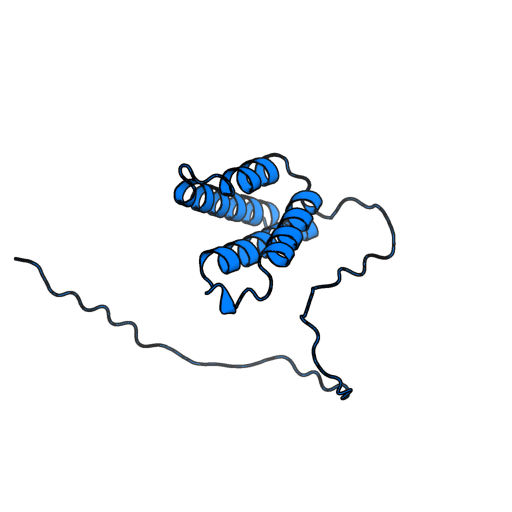.916 -2.251 1.00 92.56 84 ASP A C 1
ATOM 627 O O . ASP A 1 84 ? -4.939 -8.619 -1.652 1.00 92.56 84 ASP A O 1
ATOM 631 N N . GLN A 1 85 ? -3.243 -10.043 -1.966 1.00 92.94 85 GLN A N 1
ATOM 632 C CA . GLN A 1 85 ? -3.682 -10.969 -0.918 1.00 92.94 85 GLN A CA 1
ATOM 633 C C . GLN A 1 85 ? -3.700 -10.320 0.474 1.00 92.94 85 GLN A C 1
ATOM 635 O O . GLN A 1 85 ? -4.655 -10.525 1.225 1.00 92.94 85 GLN A O 1
ATOM 640 N N . LYS A 1 86 ? -2.693 -9.502 0.820 1.00 92.75 86 LYS A N 1
ATOM 641 C CA . LYS A 1 86 ? -2.670 -8.769 2.100 1.00 92.75 86 LYS A CA 1
ATOM 642 C C . LYS A 1 86 ? -3.787 -7.733 2.171 1.00 92.75 86 LYS A C 1
ATOM 644 O O . LYS A 1 86 ? -4.457 -7.645 3.194 1.00 92.75 86 LYS A O 1
ATOM 649 N N . VAL A 1 87 ? -4.023 -6.992 1.088 1.00 92.50 87 VAL A N 1
ATOM 650 C CA . VAL A 1 87 ? -5.120 -6.013 0.989 1.00 92.50 87 VAL A CA 1
ATOM 651 C C . VAL A 1 87 ? -6.468 -6.685 1.262 1.00 92.50 87 VAL A C 1
ATOM 653 O O . VAL A 1 87 ? -7.223 -6.224 2.119 1.00 92.50 87 VAL A O 1
ATOM 656 N N . LYS A 1 88 ? -6.726 -7.830 0.618 1.00 92.00 88 LYS A N 1
ATOM 657 C CA . LYS A 1 88 ? -7.935 -8.635 0.847 1.00 92.00 88 LYS A CA 1
ATOM 658 C C . LYS A 1 88 ? -8.032 -9.149 2.285 1.00 92.00 88 LYS A C 1
ATOM 660 O O . LYS A 1 88 ? -9.102 -9.072 2.880 1.00 92.00 88 LYS A O 1
ATOM 665 N N . ALA A 1 89 ? -6.926 -9.623 2.860 1.00 90.56 89 ALA A N 1
ATOM 666 C CA . ALA A 1 89 ? -6.889 -10.145 4.228 1.00 90.56 89 ALA A CA 1
ATOM 667 C C . ALA A 1 89 ? -7.137 -9.068 5.300 1.00 90.56 89 ALA A C 1
ATOM 669 O O . ALA A 1 89 ? -7.754 -9.352 6.324 1.00 90.56 89 ALA A O 1
ATOM 670 N N . ILE A 1 90 ? -6.707 -7.822 5.067 1.00 89.50 90 ILE A N 1
ATOM 671 C CA . ILE A 1 90 ? -6.998 -6.697 5.972 1.00 89.50 90 ILE A CA 1
ATOM 672 C C . ILE A 1 90 ? -8.512 -6.405 6.017 1.00 89.50 90 ILE A C 1
ATOM 674 O O . ILE A 1 90 ? -9.029 -5.987 7.063 1.00 89.50 90 ILE A O 1
ATOM 678 N N . ALA A 1 91 ? -9.218 -6.664 4.908 1.00 89.56 91 ALA A N 1
ATOM 679 C CA . ALA A 1 91 ? -10.655 -6.452 4.746 1.00 89.56 91 ALA A CA 1
ATOM 680 C C . ALA A 1 91 ? -11.074 -5.021 5.139 1.00 89.56 91 ALA A C 1
ATOM 682 O O . ALA A 1 91 ? -11.898 -4.812 6.029 1.00 89.56 91 ALA A O 1
ATOM 683 N N . ASN A 1 92 ? -10.433 -4.030 4.509 1.00 88.94 92 ASN A N 1
ATOM 684 C CA . ASN A 1 92 ? -10.727 -2.607 4.675 1.00 88.94 92 ASN A CA 1
ATOM 685 C C . ASN A 1 92 ? -10.911 -1.963 3.295 1.00 88.94 92 ASN A C 1
ATOM 687 O O . ASN A 1 92 ? -9.978 -1.921 2.484 1.00 88.94 92 ASN A O 1
ATOM 691 N N . ASP A 1 93 ? -12.112 -1.445 3.048 1.00 91.69 93 ASP A N 1
ATOM 692 C CA . ASP A 1 93 ? -12.507 -0.902 1.747 1.00 91.69 93 ASP A CA 1
ATOM 693 C C . ASP A 1 93 ? -11.645 0.293 1.329 1.00 91.69 93 ASP A C 1
ATOM 695 O O . ASP A 1 93 ? -11.227 0.375 0.178 1.00 91.69 93 ASP A O 1
ATOM 699 N N . LYS A 1 94 ? -11.277 1.174 2.271 1.00 93.12 94 LYS A N 1
ATOM 700 C CA . LYS A 1 94 ? -10.434 2.348 1.985 1.00 93.12 94 LYS A CA 1
ATOM 701 C C . LYS A 1 94 ? -9.005 1.960 1.617 1.00 93.12 94 LYS A C 1
ATOM 703 O O . LYS A 1 94 ? -8.396 2.599 0.760 1.00 93.12 94 LYS A O 1
ATOM 708 N N . ILE A 1 95 ? -8.458 0.928 2.269 1.00 92.62 95 ILE A N 1
ATOM 709 C CA . ILE A 1 95 ? -7.136 0.388 1.915 1.00 92.62 95 ILE A CA 1
ATOM 710 C C . ILE A 1 95 ? -7.190 -0.197 0.504 1.00 92.62 95 ILE A C 1
ATOM 712 O O . ILE A 1 95 ? -6.300 0.080 -0.295 1.00 92.62 95 ILE A O 1
ATOM 716 N N . SER A 1 96 ? -8.247 -0.945 0.184 1.00 93.44 96 SER A N 1
ATOM 717 C CA . SER A 1 96 ? -8.438 -1.547 -1.139 1.00 93.44 96 SER A CA 1
ATOM 718 C C . SER A 1 96 ? -8.576 -0.487 -2.235 1.00 93.44 96 SER A C 1
ATOM 720 O O . SER A 1 96 ? -7.868 -0.540 -3.237 1.00 93.44 96 SER A O 1
ATOM 722 N N . GLU A 1 97 ? -9.422 0.521 -2.019 1.00 93.44 97 GLU A N 1
ATOM 723 C CA . GLU A 1 97 ? -9.633 1.638 -2.945 1.00 93.44 97 GLU A CA 1
ATOM 724 C C . GLU A 1 97 ? -8.322 2.369 -3.259 1.00 93.44 97 GLU A C 1
ATOM 726 O O . GLU A 1 97 ? -7.941 2.507 -4.424 1.00 93.44 97 GLU A O 1
ATOM 731 N N . LYS A 1 98 ? -7.595 2.796 -2.218 1.00 92.75 98 LYS A N 1
ATOM 732 C CA . LYS A 1 98 ? -6.331 3.519 -2.397 1.00 92.75 98 LYS A CA 1
ATOM 733 C C . LYS A 1 98 ? -5.259 2.637 -3.028 1.00 92.75 98 LYS A C 1
ATOM 735 O O . LYS A 1 98 ? -4.536 3.123 -3.892 1.00 92.75 98 LYS A O 1
ATOM 740 N N . TYR A 1 99 ? -5.185 1.356 -2.659 1.00 92.50 99 TYR A N 1
ATOM 741 C CA . TYR A 1 99 ? -4.264 0.403 -3.277 1.00 92.50 99 TYR A CA 1
ATOM 742 C C . TYR A 1 99 ? -4.497 0.309 -4.788 1.00 92.50 99 TYR A C 1
ATOM 744 O O . TYR A 1 99 ? -3.567 0.538 -5.555 1.00 92.50 99 TYR A O 1
ATOM 752 N N . TYR A 1 100 ? -5.726 0.071 -5.249 1.00 91.19 100 TYR A N 1
ATOM 753 C CA . TYR A 1 100 ? -5.991 -0.044 -6.688 1.00 91.19 100 TYR A CA 1
ATOM 754 C C . TYR A 1 100 ? -5.818 1.282 -7.439 1.00 91.19 100 TYR A C 1
ATOM 756 O O . TYR A 1 100 ? -5.388 1.279 -8.594 1.00 91.19 100 TYR A O 1
ATOM 764 N N . ALA A 1 101 ? -6.055 2.424 -6.784 1.00 90.94 101 ALA A N 1
ATOM 765 C CA . ALA A 1 101 ? -5.800 3.735 -7.376 1.00 90.94 101 ALA A CA 1
ATOM 766 C C . ALA A 1 101 ? -4.318 3.933 -7.751 1.00 90.94 101 ALA A C 1
ATOM 768 O O . ALA A 1 101 ? -4.017 4.582 -8.752 1.00 90.94 101 ALA A O 1
ATOM 769 N N . THR A 1 102 ? -3.375 3.346 -7.010 1.00 89.25 102 THR A N 1
ATOM 770 C CA . THR A 1 102 ? -1.937 3.452 -7.330 1.00 89.25 102 THR A CA 1
ATOM 771 C C . THR A 1 102 ? -1.523 2.759 -8.635 1.00 89.25 102 THR A C 1
ATOM 773 O O . THR A 1 102 ? -0.450 3.054 -9.166 1.00 89.25 102 THR A O 1
ATOM 776 N N . GLY A 1 103 ? -2.348 1.848 -9.163 1.00 85.50 103 GLY A N 1
ATOM 777 C CA . GLY A 1 103 ? -2.085 1.139 -10.417 1.00 85.50 103 GLY A CA 1
ATOM 778 C C . GLY A 1 103 ? -2.351 1.974 -11.671 1.00 85.50 103 GLY A C 1
ATOM 779 O O . GLY A 1 103 ? -1.988 1.563 -12.769 1.00 85.50 103 GLY A O 1
ATOM 780 N N . THR A 1 104 ? -2.973 3.147 -11.534 1.00 83.69 104 THR A N 1
ATOM 781 C CA . THR A 1 104 ? -3.276 4.029 -12.669 1.00 83.69 104 THR A CA 1
ATOM 782 C C . THR A 1 104 ? -2.090 4.937 -12.990 1.00 83.69 104 THR A C 1
ATOM 784 O O . THR A 1 104 ? -1.494 5.489 -12.066 1.00 83.69 104 THR A O 1
ATOM 787 N N . GLU A 1 105 ? -1.786 5.156 -14.272 1.00 84.31 105 GLU A N 1
ATOM 788 C CA . GLU A 1 105 ? -0.676 6.030 -14.697 1.00 84.31 105 GLU A CA 1
ATOM 789 C C . GLU A 1 105 ? -0.883 7.497 -14.288 1.00 84.31 105 GLU A C 1
ATOM 791 O O . GLU A 1 105 ? 0.053 8.169 -13.850 1.00 84.31 105 GLU A O 1
ATOM 796 N N . GLU A 1 106 ? -2.119 7.991 -14.370 1.00 90.00 106 GLU A N 1
ATOM 797 C CA . GLU A 1 106 ? -2.436 9.379 -14.048 1.00 90.00 106 GLU A CA 1
ATOM 798 C C . GLU A 1 106 ? -2.263 9.661 -12.549 1.00 90.00 106 GLU A C 1
ATOM 800 O O . GLU A 1 106 ? -2.973 9.113 -11.695 1.00 90.00 106 GLU A O 1
ATOM 805 N N . GLY A 1 107 ? -1.309 10.540 -12.227 1.00 86.75 107 GLY A N 1
ATOM 806 C CA . GLY A 1 107 ? -1.023 10.941 -10.850 1.00 86.75 107 GLY A CA 1
ATOM 807 C C . GLY A 1 107 ? -0.491 9.803 -9.975 1.00 86.75 107 GLY A C 1
ATOM 808 O O . GLY A 1 107 ? -0.634 9.870 -8.753 1.00 86.75 107 GLY A O 1
ATOM 809 N N . ARG A 1 108 ? 0.105 8.762 -10.575 1.00 87.44 108 ARG A N 1
ATOM 810 C CA . ARG A 1 108 ? 0.593 7.562 -9.877 1.00 87.44 108 ARG A CA 1
ATOM 811 C C . ARG A 1 108 ? 1.430 7.885 -8.641 1.00 87.44 108 ARG A C 1
ATOM 813 O O . ARG A 1 108 ? 1.162 7.361 -7.567 1.00 87.44 108 ARG A O 1
ATOM 820 N N . GLU A 1 109 ? 2.414 8.769 -8.775 1.00 87.12 109 GLU A N 1
ATOM 821 C CA . GLU A 1 109 ? 3.314 9.150 -7.678 1.00 87.12 109 GLU A CA 1
ATOM 822 C C . GLU A 1 109 ? 2.559 9.786 -6.504 1.00 87.12 109 GLU A C 1
ATOM 824 O O . GLU A 1 109 ? 2.762 9.404 -5.352 1.00 87.12 109 GLU A O 1
ATOM 829 N N . ALA A 1 110 ? 1.628 10.701 -6.791 1.00 88.81 110 ALA A N 1
ATOM 830 C CA . ALA A 1 110 ? 0.805 11.340 -5.768 1.00 88.81 110 ALA A CA 1
ATOM 831 C C . ALA A 1 110 ? -0.100 10.323 -5.053 1.00 88.81 110 ALA A C 1
ATOM 833 O O . ALA A 1 110 ? -0.222 10.361 -3.830 1.00 88.81 110 ALA A O 1
ATOM 834 N N . LYS A 1 111 ? -0.682 9.377 -5.800 1.00 91.19 111 LYS A N 1
ATOM 835 C CA . LYS A 1 111 ? -1.515 8.295 -5.250 1.00 91.19 111 LYS A CA 1
ATOM 836 C C . LYS A 1 111 ? -0.708 7.322 -4.391 1.00 91.19 111 LYS A C 1
ATOM 838 O O . LYS A 1 111 ? -1.200 6.874 -3.362 1.00 91.19 111 LYS A O 1
ATOM 843 N N . ILE A 1 112 ? 0.538 7.029 -4.766 1.00 88.31 112 ILE A N 1
ATOM 844 C CA . ILE A 1 112 ? 1.458 6.213 -3.958 1.00 88.31 112 ILE A CA 1
ATOM 845 C C . ILE A 1 112 ? 1.761 6.906 -2.625 1.00 88.31 112 ILE A C 1
ATOM 847 O O . ILE A 1 112 ? 1.679 6.273 -1.574 1.00 88.31 112 ILE A O 1
ATOM 851 N N . LEU A 1 113 ? 2.075 8.204 -2.650 1.00 88.81 113 LEU A N 1
ATOM 852 C CA . LEU A 1 113 ? 2.338 8.971 -1.429 1.00 88.81 113 LEU A CA 1
ATOM 853 C C . LEU A 1 113 ? 1.099 9.064 -0.527 1.00 88.81 113 LEU A C 1
ATOM 855 O O . LEU A 1 113 ? 1.210 8.896 0.687 1.00 88.81 113 LEU A O 1
ATOM 859 N N . ASP A 1 114 ? -0.081 9.296 -1.106 1.00 91.81 114 ASP A N 1
ATOM 860 C CA . ASP A 1 114 ? -1.358 9.275 -0.383 1.00 91.81 114 ASP A CA 1
ATOM 861 C C . ASP A 1 114 ? -1.622 7.902 0.256 1.00 91.81 114 ASP A C 1
ATOM 863 O O . ASP A 1 114 ? -1.962 7.821 1.438 1.00 91.81 114 ASP A O 1
ATOM 867 N N . PHE A 1 115 ? -1.383 6.816 -0.483 1.00 92.38 115 PHE A N 1
ATOM 868 C CA . PHE A 1 115 ? -1.518 5.459 0.037 1.00 92.38 115 PHE A CA 1
ATOM 869 C C . PHE A 1 115 ? -0.564 5.189 1.204 1.00 92.38 115 PHE A C 1
ATOM 871 O O . PHE A 1 115 ? -1.006 4.674 2.230 1.00 92.38 115 PHE A O 1
ATOM 878 N N . PHE A 1 116 ? 0.710 5.588 1.102 1.00 90.12 116 PHE A N 1
ATOM 879 C CA . PHE A 1 116 ? 1.678 5.444 2.194 1.00 90.12 116 PHE A CA 1
ATOM 880 C C . PHE A 1 116 ? 1.261 6.194 3.453 1.00 90.12 116 PHE A C 1
ATOM 882 O O . PHE A 1 116 ? 1.245 5.608 4.536 1.00 90.12 116 PHE A O 1
ATOM 889 N N . ASN A 1 117 ? 0.903 7.471 3.317 1.00 90.81 117 ASN A N 1
ATOM 890 C CA . ASN A 1 117 ? 0.476 8.280 4.453 1.00 90.81 117 ASN A CA 1
ATOM 891 C C . ASN A 1 117 ? -0.752 7.664 5.130 1.00 90.81 117 ASN A C 1
ATOM 893 O O . ASN A 1 117 ? -0.791 7.547 6.353 1.00 90.81 117 ASN A O 1
ATOM 897 N N . PHE A 1 118 ? -1.719 7.205 4.335 1.00 93.12 118 PHE A N 1
ATOM 898 C CA . PHE A 1 118 ? -2.911 6.547 4.848 1.00 93.12 118 PHE A CA 1
ATOM 899 C C . PHE A 1 118 ? -2.588 5.248 5.603 1.00 93.12 118 PHE A C 1
ATOM 901 O O . PHE A 1 118 ? -3.055 5.060 6.724 1.00 93.12 118 PHE A O 1
ATOM 908 N N . LEU A 1 119 ? -1.753 4.375 5.031 1.00 90.25 119 LEU A N 1
ATOM 909 C CA . LEU A 1 119 ? -1.366 3.103 5.653 1.00 90.25 119 LEU A CA 1
ATOM 910 C C . LEU A 1 119 ? -0.599 3.288 6.962 1.00 90.25 119 LEU A C 1
ATOM 912 O O . LEU A 1 119 ? -0.804 2.524 7.904 1.00 90.25 119 LEU A O 1
ATOM 916 N N . ILE A 1 120 ? 0.264 4.302 7.029 1.00 89.00 120 ILE A N 1
ATOM 917 C CA . ILE A 1 120 ? 1.006 4.652 8.242 1.00 89.00 120 ILE A CA 1
ATOM 918 C C . ILE A 1 120 ? 0.046 5.100 9.348 1.00 89.00 120 ILE A C 1
ATOM 920 O O . ILE A 1 120 ? 0.176 4.643 10.482 1.00 89.00 120 ILE A O 1
ATOM 924 N N . GLU A 1 121 ? -0.911 5.977 9.042 1.00 90.69 121 GLU A N 1
ATOM 925 C CA . GLU A 1 121 ? -1.886 6.452 10.032 1.00 90.69 121 GLU A CA 1
ATOM 926 C C . GLU A 1 121 ? -2.814 5.329 10.511 1.00 90.69 121 GLU A C 1
ATOM 928 O O . GLU A 1 121 ? -3.041 5.187 11.712 1.00 90.69 121 GLU A O 1
ATOM 933 N N . GLU A 1 122 ? -3.271 4.470 9.601 1.00 89.44 122 GLU A N 1
ATOM 934 C CA . GLU A 1 122 ? -4.050 3.278 9.943 1.00 89.44 122 GLU A CA 1
ATOM 935 C C . GLU A 1 122 ? -3.267 2.317 10.847 1.00 89.44 122 GLU A C 1
ATOM 937 O O . GLU A 1 122 ? -3.785 1.874 11.86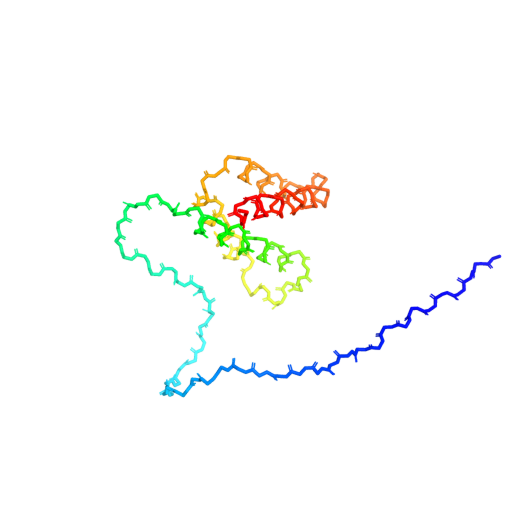9 1.00 89.44 122 GLU A O 1
ATOM 942 N N . ALA A 1 123 ? -2.005 2.027 10.519 1.00 83.44 123 ALA A N 1
ATOM 943 C CA . ALA A 1 123 ? -1.165 1.162 11.342 1.00 83.44 123 ALA A CA 1
ATOM 944 C C . ALA A 1 123 ? -0.883 1.775 12.725 1.00 83.44 123 ALA A C 1
ATOM 946 O O . ALA A 1 123 ? -0.880 1.061 13.723 1.00 83.44 123 ALA A O 1
ATOM 947 N N . LYS A 1 124 ? -0.678 3.098 12.814 1.00 84.88 124 LYS A N 1
ATOM 948 C CA . LYS A 1 124 ? -0.521 3.797 14.102 1.00 84.88 124 LYS A CA 1
ATOM 949 C C . LYS A 1 124 ? -1.777 3.713 14.960 1.00 84.88 124 LYS A C 1
ATOM 951 O O . LYS A 1 124 ? -1.652 3.621 16.176 1.00 84.88 124 LYS A O 1
ATOM 956 N N . ASN A 1 125 ? -2.961 3.804 14.357 1.00 85.81 125 ASN A N 1
ATOM 957 C CA . ASN A 1 125 ? -4.220 3.739 15.094 1.00 85.81 125 ASN A CA 1
ATOM 958 C C . ASN A 1 125 ? -4.479 2.340 15.658 1.00 85.81 125 ASN A C 1
ATOM 960 O O . ASN A 1 125 ? -4.898 2.251 16.804 1.00 85.81 125 ASN A O 1
ATOM 964 N N . ASP A 1 126 ? -4.144 1.280 14.919 1.00 81.38 126 ASP A N 1
ATOM 965 C CA . ASP A 1 126 ? -4.289 -0.102 15.402 1.00 81.38 126 ASP A CA 1
ATOM 966 C C . ASP A 1 126 ? -3.271 -0.484 16.503 1.00 81.38 126 ASP A C 1
ATOM 968 O O . ASP A 1 126 ? -3.416 -1.513 17.160 1.00 81.38 126 ASP A O 1
ATOM 972 N N . LEU A 1 127 ? -2.194 0.295 16.666 1.00 75.06 127 LEU A N 1
ATOM 973 C CA . LEU A 1 127 ? -1.127 0.050 17.648 1.00 75.06 127 LEU A CA 1
ATOM 974 C C . LEU A 1 127 ? -1.289 0.838 18.961 1.00 75.06 127 LEU A C 1
ATOM 976 O O . LEU A 1 127 ? -0.459 0.667 19.857 1.00 75.06 127 LEU A O 1
ATOM 980 N N . LYS A 1 128 ? -2.295 1.714 19.062 1.00 68.44 128 LYS A N 1
ATOM 981 C CA . LYS A 1 128 ? -2.633 2.455 20.289 1.00 68.44 128 LYS A CA 1
ATOM 982 C C . LYS A 1 128 ? -3.466 1.597 21.234 1.00 68.44 128 LYS A C 1
ATOM 984 O O . LYS A 1 128 ? -3.245 1.742 22.455 1.00 68.44 128 LYS A O 1
#

Foldseek 3Di:
DDDDDDDDDDDDDDDDDDDDDDDDDDDDDDDDPPPDPPDDDDDDQQDLVRLLVLLVVLLVLLCCLVPPDVVVVVDPVSSVVVSVVSLVSNVDPVLVVLSVVCVDPVCNVVSSVVSNVVSVVSSVVSVD

Radius of gyration: 19.33 Å; chains: 1; bounding box: 42×63×35 Å